Protein AF-A0A131ZUU5-F1 (afdb_monomer)

Mean predicted aligned error: 17.67 Å

Foldseek 3Di:
DDDDDDDDDDDDDDDDDDDDDDDDDDDDDDDDDDDPDPPPPPPPQPACDQVNLVVLLVVLVVLLVVLVVLLVVLVVCCVPPVVPCDPVNLVVLVVSLVSLVVSCVVLVVVLVCVVVVHDYNYDPVSNVSSVVSNVSSVVSNVSSVVSNVSSVVSDPDPPPPPDDPPPPDDDDDD

Secondary structure (DSSP, 8-state):
-------------------------------------------------HHHHHHHHHHHHHHHHHHHHHHHHHHHHHHH-GGG--HHHHHHHHHHHHHHHHHHHHHHHHHHHHHTT------HHHHHHHHHHHHHHHHHHHHHHHHHHHHHHHSPPTT-S-S-----------

pLDDT: mean 71.71, std 22.41, range [35.22, 96.81]

Radius of gyration: 34.67 Å; Cα contacts (8 Å, |Δi|>4): 79; chains: 1; bounding box: 100×47×110 Å

Structure (mmCIF, N/CA/C/O backbone):
data_AF-A0A131ZUU5-F1
#
_entry.id   AF-A0A131ZUU5-F1
#
loop_
_atom_site.group_PDB
_atom_site.id
_atom_site.type_symbol
_atom_site.label_atom_id
_atom_site.label_alt_id
_atom_site.label_comp_id
_atom_site.label_asym_id
_atom_site.label_entity_id
_atom_site.label_seq_id
_atom_site.pdbx_PDB_ins_code
_atom_site.Cartn_x
_atom_site.Cartn_y
_atom_site.Cartn_z
_atom_site.occupancy
_atom_site.B_iso_or_equiv
_atom_site.auth_seq_id
_atom_site.auth_comp_id
_atom_site.auth_asym_id
_atom_site.auth_atom_id
_atom_site.pdbx_PDB_model_num
ATOM 1 N N . MET A 1 1 ? -58.054 38.504 29.155 1.00 40.22 1 MET A N 1
ATOM 2 C CA . MET A 1 1 ? -58.157 37.571 30.302 1.00 40.22 1 MET A CA 1
ATOM 3 C C . MET A 1 1 ? -56.785 36.902 30.433 1.00 40.22 1 MET A C 1
ATOM 5 O O . MET A 1 1 ? -56.410 36.208 29.506 1.00 40.22 1 MET A O 1
ATOM 9 N N . SER A 1 2 ? -55.872 37.382 31.298 1.00 42.31 2 SER A N 1
ATOM 10 C CA . SER A 1 2 ? -55.751 37.061 32.748 1.00 42.31 2 SER A CA 1
ATOM 11 C C . SER A 1 2 ? -55.182 35.632 32.925 1.00 42.31 2 SER A C 1
ATOM 13 O O . SER A 1 2 ? -55.832 34.725 32.434 1.00 42.31 2 SER A O 1
ATOM 15 N N . LYS A 1 3 ? -54.040 35.298 33.566 1.00 48.81 3 LYS A N 1
ATOM 16 C CA . LYS A 1 3 ? -53.131 35.855 34.619 1.00 48.81 3 LYS A CA 1
ATOM 17 C C . LYS A 1 3 ? -51.750 35.142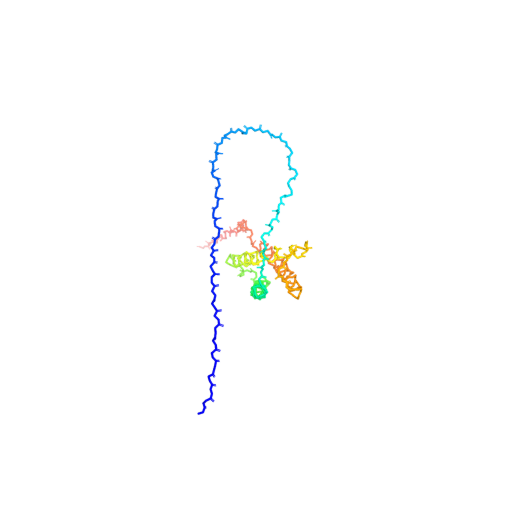 34.460 1.00 48.81 3 LYS A C 1
ATOM 19 O O . LYS A 1 3 ? -51.757 34.008 34.007 1.00 48.81 3 LYS A O 1
ATOM 24 N N . ARG A 1 4 ? -50.542 35.715 34.614 1.00 44.91 4 ARG A N 1
ATOM 25 C CA . ARG A 1 4 ? -49.796 36.274 35.780 1.00 44.91 4 ARG A CA 1
ATOM 26 C C . ARG A 1 4 ? -49.724 35.372 37.030 1.00 44.91 4 ARG A C 1
ATOM 28 O O . ARG A 1 4 ? -50.749 35.241 37.676 1.00 44.91 4 ARG A O 1
ATOM 35 N N . THR A 1 5 ? -48.504 34.948 37.407 1.00 44.78 5 THR A N 1
ATOM 36 C CA . THR A 1 5 ? -47.882 34.947 38.770 1.00 44.78 5 THR A CA 1
ATOM 37 C C . THR A 1 5 ? -46.420 34.443 38.644 1.00 44.78 5 THR A C 1
ATOM 39 O O . THR A 1 5 ? -46.238 33.338 38.150 1.00 44.78 5 THR A O 1
ATOM 42 N N . THR A 1 6 ? -45.359 35.270 38.753 1.00 44.44 6 THR A N 1
ATOM 43 C CA . THR A 1 6 ? -44.633 35.772 39.967 1.00 44.44 6 THR A CA 1
ATOM 44 C C . THR A 1 6 ? -43.901 34.650 40.731 1.00 44.44 6 THR A C 1
ATOM 46 O O . THR A 1 6 ? -44.578 33.789 41.272 1.00 44.44 6 THR A O 1
ATOM 49 N N . SER A 1 7 ? -42.570 34.471 40.639 1.00 53.06 7 SER A N 1
ATOM 50 C CA . SER A 1 7 ? -41.413 35.272 41.134 1.00 53.06 7 SER A CA 1
ATOM 51 C C . SER A 1 7 ? -41.087 35.068 42.619 1.00 53.06 7 SER A C 1
ATOM 53 O O . SER A 1 7 ? -41.996 35.285 43.410 1.00 53.06 7 SER A O 1
ATOM 55 N N . SER A 1 8 ? -39.801 34.801 42.933 1.00 44.62 8 SER A N 1
ATOM 56 C CA . SER A 1 8 ? -39.001 35.173 44.141 1.00 44.62 8 SER A CA 1
ATOM 57 C C . SER A 1 8 ? -38.065 34.019 44.558 1.00 44.62 8 SER A C 1
ATOM 59 O O . SER A 1 8 ? -38.542 32.890 44.559 1.00 44.62 8 SER A O 1
ATOM 61 N N . SER A 1 9 ? -36.804 34.126 44.999 1.00 43.69 9 SER A N 1
ATOM 62 C CA . SER A 1 9 ? -35.762 35.165 45.190 1.00 43.69 9 SER A CA 1
ATOM 63 C C . SER A 1 9 ? -34.492 34.381 45.626 1.00 43.69 9 SER A C 1
ATOM 65 O O . SER A 1 9 ? -34.639 33.367 46.302 1.00 43.69 9 SER A O 1
ATOM 67 N N . SER A 1 10 ? -33.294 34.609 45.076 1.00 45.62 10 SER A N 1
ATOM 68 C CA . SER A 1 10 ? -32.201 35.470 45.598 1.00 45.62 10 SER A CA 1
ATOM 69 C C . SER A 1 10 ? -31.755 35.176 47.045 1.00 45.62 10 SER A C 1
ATOM 71 O O . SER A 1 10 ? -32.552 35.367 47.956 1.00 45.62 10 SER A O 1
ATOM 73 N N . ASP A 1 11 ? -30.498 34.750 47.272 1.00 40.00 11 ASP A N 1
ATOM 74 C CA . ASP A 1 11 ? -29.381 35.637 47.684 1.00 40.00 11 ASP A CA 1
ATOM 75 C C . ASP A 1 11 ? -28.179 34.939 48.382 1.00 40.00 11 ASP A C 1
ATOM 77 O O . ASP A 1 11 ? -28.352 34.052 49.213 1.00 40.00 11 ASP A O 1
ATOM 81 N N . SER A 1 12 ? -26.986 35.511 48.119 1.00 44.03 12 SER A N 1
ATOM 82 C CA . SER A 1 12 ? -25.741 35.585 48.939 1.00 44.03 12 SER A CA 1
ATOM 83 C C . SER A 1 12 ? -24.691 34.449 48.854 1.00 44.03 12 SER A C 1
ATOM 85 O O . SER A 1 12 ? -24.977 33.330 49.257 1.00 44.03 12 SER A O 1
ATOM 87 N N . SER A 1 13 ? -23.501 34.642 48.236 1.00 37.28 13 SER A N 1
ATOM 88 C CA . SER A 1 13 ? -22.237 35.309 48.712 1.00 37.28 13 SER A CA 1
ATOM 89 C C . SER A 1 13 ? -21.421 34.421 49.684 1.00 37.28 13 SER A C 1
ATOM 91 O O . SER A 1 13 ? -22.017 33.889 50.606 1.00 37.28 13 SER A O 1
ATOM 93 N N . SER A 1 14 ? -20.091 34.215 49.672 1.00 49.22 14 SER A N 1
ATOM 94 C CA . SER A 1 14 ? -18.894 34.772 49.001 1.00 49.22 14 SER A CA 1
ATOM 95 C C . SER A 1 14 ? -17.652 33.883 49.373 1.00 49.22 14 SER A C 1
ATOM 97 O O . SER A 1 14 ? -17.840 32.904 50.094 1.00 49.22 14 SER A O 1
ATOM 99 N N . PRO A 1 15 ? -16.409 34.161 48.902 1.00 49.34 15 PRO A N 1
ATOM 100 C CA . PRO A 1 15 ? -15.298 33.198 48.768 1.00 49.34 15 PRO A CA 1
ATOM 101 C C . PRO A 1 15 ? -14.309 33.166 49.954 1.00 49.34 15 PRO A C 1
ATOM 103 O O . PRO A 1 15 ? -14.176 34.151 50.676 1.00 49.34 15 PRO A O 1
ATOM 106 N N . SER A 1 16 ? -13.537 32.079 50.091 1.00 42.06 16 SER A N 1
ATOM 107 C CA . SER A 1 16 ? -12.416 31.991 51.043 1.00 42.06 16 SER A CA 1
ATOM 108 C C . SER A 1 16 ? -11.104 31.566 50.371 1.00 42.06 16 SER A C 1
ATOM 110 O O . SER A 1 16 ? -10.916 30.418 49.989 1.00 42.06 16 SER A O 1
ATOM 112 N N . GLU A 1 17 ? -10.252 32.579 50.219 1.00 40.41 17 GLU A N 1
ATOM 113 C CA . GLU A 1 17 ? -8.836 32.659 50.608 1.00 40.41 17 GLU A CA 1
ATOM 114 C C . GLU A 1 17 ? -7.780 31.699 50.025 1.00 40.41 17 GLU A C 1
ATOM 116 O O . GLU A 1 17 ? -7.627 30.532 50.371 1.00 40.41 17 GLU A O 1
ATOM 121 N N . LEU A 1 18 ? -6.950 32.343 49.200 1.00 41.84 18 LEU A N 1
ATOM 122 C CA . LEU A 1 18 ? -5.549 32.083 48.907 1.00 41.84 18 LEU A CA 1
ATOM 123 C C . LEU A 1 18 ? -4.713 32.001 50.199 1.00 41.84 18 LEU A C 1
ATOM 125 O O . LEU A 1 18 ? -4.769 32.895 51.040 1.00 41.84 18 LEU A O 1
ATOM 129 N N . SER A 1 19 ? -3.859 30.988 50.314 1.00 35.50 19 SER A N 1
ATOM 130 C CA . SER A 1 19 ? -2.704 31.007 51.220 1.00 35.50 19 SER A CA 1
ATOM 131 C C . SER A 1 19 ? -1.556 30.229 50.587 1.00 35.50 19 SER A C 1
ATOM 133 O O . SER A 1 19 ? -1.522 29.001 50.589 1.00 35.50 19 SER A O 1
ATOM 135 N N . THR A 1 20 ? -0.625 30.974 49.997 1.00 45.62 20 THR A N 1
ATOM 136 C CA . THR A 1 20 ? 0.744 30.537 49.723 1.00 45.62 20 THR A CA 1
ATOM 137 C C . THR A 1 20 ? 1.530 30.472 51.033 1.00 45.62 20 THR A C 1
ATOM 139 O O . THR A 1 20 ? 1.302 31.280 51.936 1.00 45.62 20 THR A O 1
ATOM 142 N N . PRO A 1 21 ? 2.536 29.591 51.110 1.00 37.41 21 PRO A N 1
ATOM 143 C CA . PRO A 1 21 ? 3.772 29.986 51.762 1.00 37.41 21 PRO A CA 1
ATOM 144 C C . PRO A 1 21 ? 4.990 29.769 50.860 1.00 37.41 21 PRO A C 1
ATOM 146 O O . PRO A 1 21 ? 5.245 28.684 50.350 1.00 37.41 21 PRO A O 1
ATOM 149 N N . SER A 1 22 ? 5.692 30.888 50.691 1.00 35.22 22 SER A N 1
ATOM 150 C CA . SER A 1 22 ? 7.134 31.106 50.566 1.00 35.22 22 SER A CA 1
ATOM 151 C C . SER A 1 22 ? 8.038 29.940 50.152 1.00 35.22 22 SER A C 1
ATOM 153 O O . SER A 1 22 ? 8.253 28.985 50.895 1.00 35.22 22 SER A O 1
ATOM 155 N N . LEU A 1 23 ? 8.705 30.158 49.016 1.00 36.97 23 LEU A N 1
ATOM 156 C CA . LEU A 1 23 ? 10.048 29.666 48.727 1.00 36.97 23 LEU A CA 1
ATOM 157 C C . LEU A 1 23 ? 10.978 29.992 49.907 1.00 36.97 23 LEU A C 1
ATOM 159 O O . LEU A 1 23 ? 11.156 31.162 50.238 1.00 36.97 23 LEU A O 1
ATOM 163 N N . ASN A 1 24 ? 11.569 28.964 50.504 1.00 37.59 24 ASN A N 1
ATOM 164 C CA . ASN A 1 24 ? 12.880 29.046 51.131 1.00 37.59 24 ASN A CA 1
ATOM 165 C C . ASN A 1 24 ? 13.743 28.017 50.402 1.00 37.59 24 ASN A C 1
ATOM 167 O O . ASN A 1 24 ? 13.587 26.813 50.599 1.00 37.59 24 ASN A O 1
ATOM 171 N N . GLU A 1 25 ? 14.595 28.510 49.505 1.00 42.12 25 GLU A N 1
ATOM 172 C CA . GLU A 1 25 ? 15.806 27.797 49.132 1.00 42.12 25 GLU A CA 1
ATOM 173 C C . GLU A 1 25 ? 16.717 27.791 50.357 1.00 42.12 25 GLU A C 1
ATOM 175 O O . GLU A 1 25 ? 17.104 28.851 50.843 1.00 42.12 25 GLU A O 1
ATOM 180 N N . ASP A 1 26 ? 17.073 26.608 50.840 1.00 37.97 26 ASP A N 1
ATOM 181 C CA . ASP A 1 26 ? 18.401 26.427 51.401 1.00 37.97 26 ASP A CA 1
ATOM 182 C C . ASP A 1 26 ? 18.919 25.062 50.955 1.00 37.97 26 ASP A C 1
ATOM 184 O O . ASP A 1 26 ? 18.277 24.020 51.118 1.00 37.97 26 ASP A O 1
ATOM 188 N N . LEU A 1 27 ? 20.053 25.131 50.268 1.00 42.97 27 LEU A N 1
ATOM 189 C CA . LEU A 1 27 ? 20.819 24.031 49.709 1.00 42.97 27 LEU A CA 1
ATOM 190 C C . LEU A 1 27 ? 21.162 23.009 50.793 1.00 42.97 27 LEU A C 1
ATOM 192 O O . LEU A 1 27 ? 21.550 23.404 51.886 1.00 42.97 27 LEU A O 1
ATOM 196 N N . LEU A 1 28 ? 21.089 21.720 50.441 1.00 38.94 28 LEU A N 1
ATOM 197 C CA . LEU A 1 28 ? 22.076 20.666 50.741 1.00 38.94 28 LEU A CA 1
ATOM 198 C C . LEU A 1 28 ? 21.526 19.308 50.246 1.00 38.94 28 LEU A C 1
ATOM 200 O O . LEU A 1 28 ? 20.836 18.590 50.963 1.00 38.94 28 LEU A O 1
ATOM 204 N N . GLU A 1 29 ? 21.850 18.939 49.005 1.00 37.06 29 GLU A N 1
ATOM 205 C CA . GLU A 1 29 ? 22.046 17.526 48.631 1.00 37.06 29 GLU A CA 1
ATOM 206 C C . GLU A 1 29 ? 23.493 17.124 49.010 1.00 37.06 29 GLU A C 1
ATOM 208 O O . GLU A 1 29 ? 24.316 18.030 49.177 1.00 37.06 29 GLU A O 1
ATOM 213 N N . PRO A 1 30 ? 23.883 15.830 49.097 1.00 45.94 30 PRO A N 1
ATOM 214 C CA . PRO A 1 30 ? 23.181 14.640 48.603 1.00 45.94 30 PRO A CA 1
ATOM 215 C C . PRO A 1 30 ? 23.156 13.457 49.598 1.00 45.94 30 PRO A C 1
ATOM 217 O O . PRO A 1 30 ? 24.074 13.253 50.393 1.00 45.94 30 PRO A O 1
ATOM 220 N N . SER A 1 31 ? 22.163 12.570 49.497 1.00 35.78 31 SER A N 1
ATOM 221 C CA . SER A 1 31 ? 22.388 11.184 49.925 1.00 35.78 31 SER A CA 1
ATOM 222 C C . SER A 1 31 ? 21.480 10.200 49.204 1.00 35.78 31 SER A C 1
ATOM 224 O O . SER A 1 31 ? 20.264 10.169 49.369 1.00 35.78 31 SER A O 1
ATOM 226 N N . ILE A 1 32 ? 22.143 9.392 48.386 1.00 48.88 32 ILE A N 1
ATOM 227 C CA . ILE A 1 32 ? 21.653 8.202 47.712 1.00 48.88 32 ILE A CA 1
ATOM 228 C C . ILE A 1 32 ? 21.155 7.229 48.779 1.00 48.88 32 ILE A C 1
ATOM 230 O O . ILE A 1 32 ? 21.962 6.758 49.573 1.00 48.88 32 ILE A O 1
ATOM 234 N N . LEU A 1 33 ? 19.861 6.905 48.772 1.00 47.62 33 LEU A N 1
ATOM 235 C CA . LEU A 1 33 ? 19.318 5.547 48.915 1.00 47.62 33 LEU A CA 1
ATOM 236 C C . LEU A 1 33 ? 17.799 5.596 49.096 1.00 47.62 33 LEU A C 1
ATOM 238 O O . LEU A 1 33 ? 17.249 6.477 49.747 1.00 47.62 33 LEU A O 1
ATOM 242 N N . THR A 1 34 ? 17.158 4.559 48.555 1.00 49.09 34 THR A N 1
ATOM 243 C CA . THR A 1 34 ? 15.743 4.187 48.696 1.00 49.09 34 THR A CA 1
ATOM 244 C C . THR A 1 34 ? 14.721 5.132 48.082 1.00 49.09 34 THR A C 1
ATOM 246 O O . THR A 1 34 ? 14.322 6.111 48.691 1.00 49.09 34 THR A O 1
ATOM 249 N N . ASN A 1 35 ? 14.194 4.741 46.917 1.00 35.53 35 ASN A N 1
ATOM 250 C CA . ASN A 1 35 ? 12.811 5.041 46.565 1.00 35.53 35 ASN A CA 1
ATOM 251 C C . ASN A 1 35 ? 12.277 4.047 45.518 1.00 35.53 35 ASN A C 1
ATOM 253 O O . ASN A 1 35 ? 12.526 4.162 44.321 1.00 35.53 35 ASN A O 1
ATOM 257 N N . ASN A 1 36 ? 11.524 3.055 46.009 1.00 50.28 36 ASN A N 1
ATOM 258 C CA . ASN A 1 36 ? 10.509 2.337 45.240 1.00 50.28 36 ASN A CA 1
ATOM 259 C C . ASN A 1 36 ? 9.413 3.344 44.868 1.00 50.28 36 ASN A C 1
ATOM 261 O O . ASN A 1 36 ? 8.417 3.468 45.578 1.00 50.28 36 ASN A O 1
ATOM 265 N N . ILE A 1 37 ? 9.606 4.092 43.785 1.00 43.03 37 ILE A N 1
ATOM 266 C CA . ILE A 1 37 ? 8.549 4.923 43.212 1.00 43.03 37 ILE A CA 1
ATOM 267 C C . ILE A 1 37 ? 8.002 4.153 42.011 1.00 43.03 37 ILE A C 1
ATOM 269 O O . ILE A 1 37 ? 8.725 3.986 41.025 1.00 43.03 37 ILE A O 1
ATOM 273 N N . PRO A 1 38 ? 6.745 3.675 42.048 1.00 42.25 38 PRO A N 1
ATOM 274 C CA . 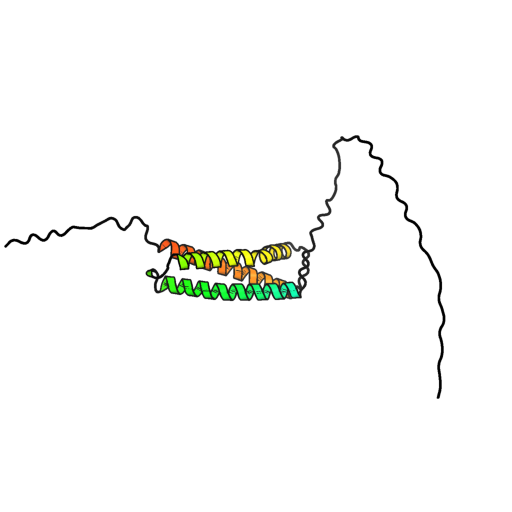PRO A 1 38 ? 6.045 3.335 40.825 1.00 42.25 38 PRO A CA 1
ATOM 275 C C . PRO A 1 38 ? 5.956 4.631 40.022 1.00 42.25 38 PRO A C 1
ATOM 277 O O . PRO A 1 38 ? 5.217 5.543 40.390 1.00 42.25 38 PRO A O 1
ATOM 280 N N . LEU A 1 39 ? 6.756 4.748 38.963 1.00 43.81 39 LEU A N 1
ATOM 281 C CA . LEU A 1 39 ? 6.566 5.790 37.964 1.00 43.81 39 LEU A CA 1
ATOM 282 C C . LEU A 1 39 ? 5.120 5.660 37.472 1.00 43.81 39 LEU A C 1
ATOM 284 O O . LEU A 1 39 ? 4.772 4.602 36.935 1.00 43.81 39 LEU A O 1
ATOM 288 N N . PRO A 1 40 ? 4.256 6.678 37.630 1.00 40.56 40 PRO A N 1
ATOM 289 C CA . PRO A 1 40 ? 3.014 6.691 36.896 1.00 40.56 40 PRO A CA 1
ATOM 290 C C . PRO A 1 40 ? 3.414 6.902 35.437 1.00 40.56 40 PRO A C 1
ATOM 292 O O . PRO A 1 40 ? 3.644 8.026 34.993 1.00 40.56 40 PRO A O 1
ATOM 295 N N . ILE A 1 41 ? 3.541 5.804 34.689 1.00 48.44 41 ILE A N 1
ATOM 296 C CA . ILE A 1 41 ? 3.517 5.843 33.232 1.00 48.44 41 ILE A CA 1
ATOM 297 C C . ILE A 1 41 ? 2.096 6.280 32.887 1.00 48.44 41 ILE A C 1
ATOM 299 O O . ILE A 1 41 ? 1.204 5.469 32.643 1.00 48.44 41 ILE A O 1
ATOM 303 N N . ILE A 1 42 ? 1.861 7.590 32.928 1.00 44.62 42 ILE A N 1
ATOM 304 C CA . ILE A 1 42 ? 0.727 8.214 32.271 1.00 44.62 42 ILE A CA 1
ATOM 305 C C . ILE A 1 42 ? 1.047 8.061 30.789 1.00 44.62 42 ILE A C 1
ATOM 307 O O . ILE A 1 42 ? 1.641 8.933 30.161 1.00 44.62 42 ILE A O 1
ATOM 311 N N . SER A 1 43 ? 0.735 6.879 30.255 1.00 50.06 43 SER A N 1
ATOM 312 C CA . SER A 1 43 ? 0.669 6.671 28.820 1.00 50.06 43 SER A CA 1
ATOM 313 C C . SER A 1 43 ? -0.277 7.749 28.298 1.00 50.06 43 SER A C 1
ATOM 315 O O . SER A 1 43 ? -1.419 7.810 28.776 1.00 50.06 43 SER A O 1
ATOM 317 N N . PRO A 1 44 ? 0.161 8.638 27.389 1.00 46.41 44 PRO A N 1
ATOM 318 C CA . PRO A 1 44 ? -0.768 9.547 26.754 1.00 46.41 44 PRO A CA 1
ATOM 319 C C . PRO A 1 44 ? -1.864 8.681 26.134 1.00 46.41 44 PRO A C 1
ATOM 321 O O . PRO A 1 44 ? -1.593 7.771 25.339 1.00 46.41 44 PRO A O 1
ATOM 324 N N . LYS A 1 45 ? -3.105 8.914 26.576 1.00 45.47 45 LYS A N 1
ATOM 325 C CA . LYS A 1 45 ? -4.294 8.347 25.951 1.00 45.47 45 LYS A CA 1
ATOM 326 C C . LYS A 1 45 ? -4.290 8.853 24.512 1.00 45.47 45 LYS A C 1
ATOM 328 O O . LYS A 1 45 ? -4.773 9.946 24.246 1.00 45.47 45 LYS A O 1
ATOM 333 N N . CYS A 1 46 ? -3.732 8.067 23.596 1.00 48.09 46 CYS A N 1
ATOM 334 C CA . CYS A 1 46 ? -4.083 8.146 22.187 1.00 48.09 46 CYS A CA 1
ATOM 335 C C . CYS A 1 46 ? -5.529 7.656 22.089 1.00 48.09 46 CYS A C 1
ATOM 337 O O . CYS A 1 46 ? -5.796 6.489 21.816 1.00 48.09 46 CYS A O 1
ATOM 339 N N . SER A 1 47 ? -6.461 8.531 22.461 1.00 48.94 47 SER A N 1
ATOM 340 C CA . SER A 1 47 ? -7.863 8.388 22.107 1.00 48.94 47 SER A CA 1
ATOM 341 C C . SER A 1 47 ? -7.957 8.927 20.687 1.00 48.94 47 SER A C 1
ATOM 343 O O . SER A 1 47 ? -7.899 10.131 20.460 1.00 48.94 47 SER A O 1
ATOM 345 N N . ILE A 1 48 ? -7.957 8.008 19.726 1.00 54.84 48 ILE A N 1
ATOM 346 C CA . ILE A 1 48 ? -8.441 8.297 18.380 1.00 54.84 48 ILE A CA 1
ATOM 347 C C . ILE A 1 48 ? -9.953 8.166 18.508 1.00 54.84 48 ILE A C 1
ATOM 349 O O . ILE A 1 48 ? -10.432 7.075 18.815 1.00 54.84 48 ILE A O 1
ATOM 353 N N . HIS A 1 49 ? -10.704 9.255 18.342 1.00 59.38 49 HIS A N 1
ATOM 354 C CA . HIS A 1 49 ? -12.159 9.157 18.377 1.00 59.38 49 HIS A CA 1
ATOM 355 C C . HIS A 1 49 ? -12.648 8.238 17.252 1.00 59.38 49 HIS A C 1
ATOM 357 O O . HIS A 1 49 ? -12.030 8.137 16.197 1.00 59.38 49 HIS A O 1
ATOM 363 N N . HIS A 1 50 ? -13.780 7.562 17.461 1.00 60.28 50 HIS A N 1
ATOM 364 C CA . HIS A 1 50 ? -14.328 6.589 16.508 1.00 60.28 50 HIS A CA 1
ATOM 365 C C . HIS A 1 50 ? -14.358 7.100 15.054 1.00 60.28 50 HIS A C 1
ATOM 367 O O . HIS A 1 50 ? -13.933 6.381 14.155 1.00 60.28 50 HIS A O 1
ATOM 373 N N . GLN A 1 51 ? -14.790 8.348 14.838 1.00 61.03 51 GLN A N 1
ATOM 374 C CA . GLN A 1 51 ? -14.836 8.971 13.509 1.00 61.03 51 GLN A CA 1
ATOM 375 C C . GLN A 1 51 ? -13.442 9.158 12.894 1.00 61.03 51 GLN A C 1
ATOM 377 O O . GLN A 1 51 ? -13.276 8.943 11.696 1.00 61.03 51 GLN A O 1
ATOM 382 N N . ASP A 1 52 ? -12.435 9.467 13.711 1.00 80.25 52 ASP A N 1
ATOM 383 C CA . ASP A 1 52 ? -11.044 9.595 13.269 1.00 80.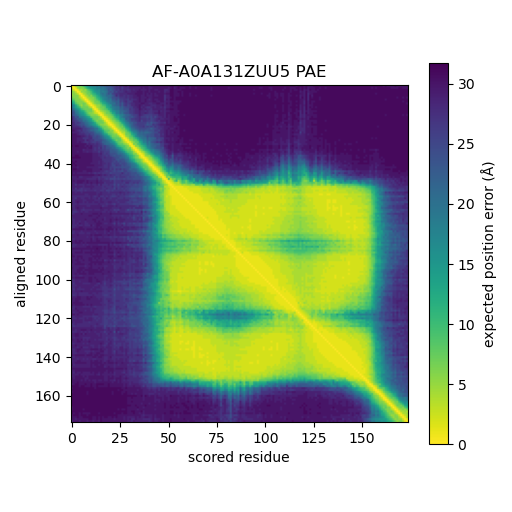25 52 ASP A CA 1
ATOM 384 C C . ASP A 1 52 ? -10.468 8.226 12.881 1.00 80.25 52 ASP A C 1
ATOM 386 O O . ASP A 1 52 ? -9.728 8.112 11.904 1.00 80.25 52 ASP A O 1
ATOM 390 N N . ALA A 1 53 ? -10.848 7.163 13.599 1.00 81.31 53 ALA A N 1
ATOM 391 C CA . ALA A 1 53 ? -10.450 5.796 13.268 1.00 81.31 53 ALA A CA 1
ATOM 392 C C . ALA A 1 53 ? -11.114 5.314 11.969 1.00 81.31 53 ALA A C 1
ATOM 394 O O . ALA A 1 53 ? -10.452 4.707 11.130 1.00 81.31 53 ALA A O 1
ATOM 395 N N . GLU A 1 54 ? -12.407 5.588 11.772 1.00 86.06 54 GLU A N 1
ATOM 396 C CA . GLU A 1 54 ? -13.103 5.228 10.532 1.00 86.06 54 GLU A CA 1
ATOM 397 C C . GLU A 1 54 ? -12.556 5.971 9.316 1.00 86.06 54 GLU A C 1
ATOM 399 O O . GLU A 1 54 ? -12.325 5.336 8.284 1.00 86.06 54 GLU A O 1
ATOM 404 N N . ALA A 1 55 ? -12.316 7.279 9.451 1.00 87.75 55 ALA A N 1
ATOM 405 C CA . ALA A 1 55 ? -11.700 8.092 8.410 1.00 87.75 55 ALA A CA 1
ATOM 406 C C . ALA A 1 55 ? -10.295 7.578 8.075 1.00 87.75 55 ALA A C 1
ATOM 408 O O . ALA A 1 55 ? -10.016 7.294 6.914 1.00 87.75 55 ALA A O 1
ATOM 409 N N . SER A 1 56 ? -9.464 7.319 9.091 1.00 88.81 56 SER A N 1
ATOM 410 C CA . SER A 1 56 ? -8.115 6.769 8.894 1.00 88.81 56 SER A CA 1
ATOM 411 C C . SER A 1 56 ? -8.149 5.421 8.170 1.00 88.81 56 SER A C 1
ATOM 413 O O . SER A 1 56 ? -7.377 5.189 7.244 1.00 88.81 56 SER A O 1
ATOM 415 N N . ILE A 1 57 ? -9.063 4.518 8.552 1.00 91.38 57 ILE A N 1
ATOM 416 C CA . ILE A 1 57 ? -9.232 3.221 7.878 1.00 91.38 57 ILE A CA 1
ATOM 417 C C . ILE A 1 57 ? -9.640 3.419 6.413 1.00 91.38 57 ILE A C 1
ATOM 419 O O . ILE A 1 57 ? -9.140 2.700 5.545 1.00 91.38 57 ILE A O 1
ATOM 423 N N . ALA A 1 58 ? -10.559 4.344 6.130 1.00 92.62 58 ALA A N 1
ATOM 424 C CA . ALA A 1 58 ? -11.005 4.627 4.769 1.00 92.62 58 ALA A CA 1
ATOM 425 C C . ALA A 1 58 ? -9.860 5.186 3.911 1.00 92.62 58 ALA A C 1
ATOM 427 O O . ALA A 1 58 ? -9.585 4.635 2.843 1.00 92.62 58 ALA A O 1
ATOM 428 N N . ASP A 1 59 ? -9.138 6.182 4.424 1.00 92.56 59 ASP A N 1
ATOM 429 C CA . ASP A 1 59 ? -7.994 6.805 3.755 1.00 92.56 59 ASP A CA 1
ATOM 430 C C . ASP A 1 59 ? -6.887 5.783 3.471 1.00 92.56 59 ASP A C 1
ATOM 432 O O . ASP A 1 59 ? -6.402 5.675 2.339 1.00 92.56 5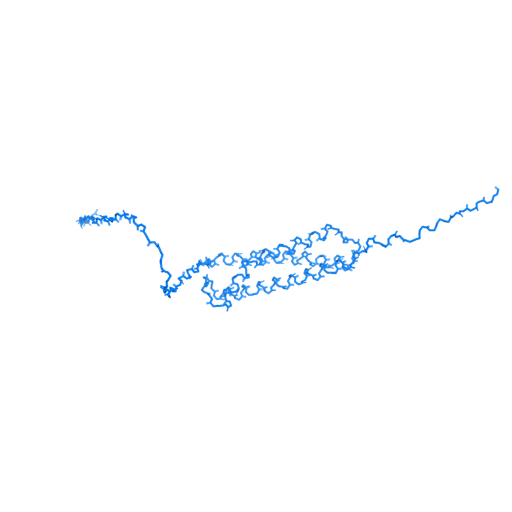9 ASP A O 1
ATOM 436 N N . ALA A 1 60 ? -6.555 4.944 4.457 1.00 93.56 60 ALA A N 1
ATOM 437 C CA . ALA A 1 60 ? -5.583 3.869 4.293 1.00 93.56 60 ALA A CA 1
ATOM 438 C C . ALA A 1 60 ? -6.033 2.845 3.245 1.00 93.56 60 ALA A C 1
ATOM 440 O O . ALA A 1 60 ? -5.241 2.419 2.403 1.00 93.56 60 ALA A O 1
ATOM 441 N N . THR A 1 61 ? -7.315 2.476 3.246 1.00 95.19 61 THR A N 1
ATOM 442 C CA . THR A 1 61 ? -7.878 1.538 2.264 1.00 95.19 61 THR A CA 1
ATOM 443 C C . THR A 1 61 ? -7.812 2.110 0.846 1.00 95.19 61 THR A C 1
ATOM 445 O O . THR A 1 61 ? -7.449 1.400 -0.096 1.00 95.19 61 THR A O 1
ATOM 448 N N . ASP A 1 62 ? -8.109 3.397 0.670 1.00 95.88 62 ASP A N 1
ATOM 449 C CA . ASP A 1 62 ? -8.007 4.068 -0.626 1.00 95.88 62 ASP A CA 1
ATOM 450 C C . ASP A 1 62 ? -6.556 4.226 -1.087 1.00 95.88 62 ASP A C 1
ATOM 452 O O . ASP A 1 62 ? -6.249 3.999 -2.265 1.00 95.88 62 ASP A O 1
ATOM 456 N N . CYS A 1 63 ? -5.648 4.530 -0.160 1.00 94.38 63 CYS A N 1
ATOM 457 C CA . CYS A 1 63 ? -4.213 4.551 -0.408 1.00 94.38 63 CYS A CA 1
ATOM 458 C C . CYS A 1 63 ? -3.723 3.177 -0.897 1.00 94.38 63 CYS A C 1
ATOM 460 O O . CYS A 1 63 ? -3.130 3.079 -1.977 1.00 94.38 63 CYS A O 1
ATOM 462 N N . LEU A 1 64 ? -4.061 2.106 -0.172 1.00 96.38 64 LEU A N 1
ATOM 463 C CA . LEU A 1 64 ? -3.754 0.717 -0.523 1.00 96.38 64 LEU A CA 1
ATOM 464 C C . LEU A 1 64 ? -4.303 0.338 -1.902 1.00 96.38 64 LEU A C 1
ATOM 466 O O . LEU A 1 64 ? -3.579 -0.224 -2.726 1.00 96.38 64 LEU A O 1
ATOM 470 N N . ARG A 1 65 ? -5.558 0.694 -2.196 1.00 96.81 65 ARG A N 1
ATOM 471 C CA . ARG A 1 65 ? -6.199 0.437 -3.493 1.00 96.81 65 ARG A CA 1
ATOM 472 C C . ARG A 1 65 ? -5.461 1.132 -4.635 1.00 96.81 65 ARG A C 1
ATOM 474 O O . ARG A 1 65 ? -5.161 0.501 -5.653 1.00 96.81 65 ARG A O 1
ATOM 481 N N . MET A 1 66 ? -5.144 2.416 -4.468 1.00 96.81 66 MET A N 1
ATOM 482 C CA . MET A 1 66 ? -4.414 3.199 -5.466 1.00 96.81 66 MET A CA 1
ATOM 483 C C . MET A 1 66 ? -3.020 2.610 -5.716 1.00 96.81 66 MET A C 1
ATOM 485 O O . MET A 1 66 ? -2.620 2.442 -6.872 1.00 96.81 66 MET A O 1
ATOM 489 N N . ILE A 1 67 ? -2.277 2.297 -4.651 1.00 95.81 67 ILE A N 1
ATOM 490 C CA . ILE A 1 67 ? -0.917 1.769 -4.778 1.00 95.81 67 ILE A CA 1
ATOM 491 C C . ILE A 1 67 ? -0.947 0.367 -5.385 1.00 95.81 67 ILE A C 1
ATOM 493 O O . ILE A 1 67 ? -0.200 0.122 -6.326 1.00 95.81 67 ILE A O 1
ATOM 497 N N . SER A 1 68 ? -1.868 -0.504 -4.964 1.00 96.62 68 SER A N 1
ATOM 498 C CA . SER A 1 68 ? -2.043 -1.833 -5.561 1.00 96.62 68 SER A CA 1
ATOM 499 C C . SER A 1 68 ? -2.265 -1.751 -7.070 1.00 96.62 68 SER A C 1
ATOM 501 O O . SER A 1 68 ? -1.602 -2.464 -7.818 1.00 96.62 68 SER A O 1
ATOM 503 N N . GLY A 1 69 ? -3.129 -0.845 -7.543 1.00 96.19 69 GLY A N 1
ATOM 504 C CA . GLY A 1 69 ? -3.362 -0.660 -8.979 1.00 96.19 69 GLY A CA 1
ATOM 505 C C . GLY A 1 69 ? -2.104 -0.246 -9.753 1.00 96.19 69 GLY A C 1
ATOM 506 O O . GLY A 1 69 ? -1.860 -0.744 -10.855 1.00 96.19 69 GLY A O 1
ATOM 507 N N . LYS A 1 70 ? -1.270 0.624 -9.168 1.00 95.75 70 LYS A N 1
ATOM 508 C CA . LYS A 1 70 ? 0.011 1.026 -9.769 1.00 95.75 70 LYS A CA 1
ATOM 509 C C . LYS A 1 70 ? 1.034 -0.108 -9.745 1.00 95.75 70 LYS A C 1
ATOM 511 O O . LYS A 1 70 ? 1.660 -0.372 -10.767 1.00 95.75 70 LYS A O 1
ATOM 516 N N . THR A 1 71 ? 1.163 -0.815 -8.627 1.00 95.00 71 THR A N 1
ATOM 517 C CA . THR A 1 71 ? 2.046 -1.982 -8.488 1.00 95.00 71 THR A CA 1
ATOM 518 C C . THR A 1 71 ? 1.688 -3.068 -9.508 1.00 95.00 71 THR A C 1
ATOM 520 O O . THR A 1 71 ? 2.567 -3.580 -10.196 1.00 95.00 71 THR A O 1
ATOM 523 N N . GLU A 1 72 ? 0.397 -3.357 -9.700 1.00 95.44 72 GLU A N 1
ATOM 524 C CA . GLU A 1 72 ? -0.116 -4.282 -10.726 1.00 95.44 72 GLU A CA 1
ATOM 525 C C . GLU A 1 72 ? 0.263 -3.849 -12.151 1.00 95.44 72 GLU A C 1
ATOM 527 O O . GLU A 1 72 ? 0.593 -4.668 -13.011 1.00 95.44 72 GLU A O 1
ATOM 532 N N . TRP A 1 73 ? 0.197 -2.546 -12.431 1.00 95.38 73 TRP A N 1
ATOM 533 C CA . TRP A 1 73 ? 0.606 -2.003 -13.721 1.00 95.38 73 TRP A CA 1
ATOM 534 C C . TRP A 1 73 ? 2.104 -2.205 -13.968 1.00 95.38 73 TRP A C 1
ATOM 536 O O . TRP A 1 73 ? 2.472 -2.658 -15.052 1.00 95.38 73 TRP A O 1
ATOM 546 N N . PHE A 1 74 ? 2.957 -1.954 -12.970 1.00 95.19 74 PHE A N 1
ATOM 547 C CA . PHE A 1 74 ? 4.398 -2.186 -13.093 1.00 95.19 74 PHE A CA 1
ATOM 548 C C . PHE A 1 74 ? 4.748 -3.668 -13.250 1.00 95.19 74 PHE A C 1
ATOM 550 O O . PHE A 1 74 ? 5.577 -3.990 -14.098 1.00 95.19 74 PHE A O 1
ATOM 557 N N . HIS A 1 75 ? 4.086 -4.570 -12.515 1.00 93.69 75 HIS A N 1
ATOM 558 C CA . HIS A 1 75 ? 4.239 -6.021 -12.705 1.00 93.69 75 HIS A CA 1
ATOM 559 C C . HIS A 1 75 ? 3.921 -6.430 -14.143 1.00 93.69 75 HIS A C 1
ATOM 561 O O . HIS A 1 75 ? 4.712 -7.116 -14.786 1.00 93.69 75 HIS A O 1
ATOM 567 N N . ARG A 1 76 ? 2.803 -5.943 -14.697 1.00 93.94 76 ARG A N 1
ATOM 568 C CA . ARG A 1 76 ? 2.443 -6.202 -16.100 1.00 93.94 76 ARG A CA 1
ATOM 569 C C . ARG A 1 76 ? 3.454 -5.601 -17.071 1.00 93.94 76 ARG A C 1
ATOM 571 O O . ARG A 1 76 ? 3.862 -6.277 -18.010 1.00 93.94 76 ARG A O 1
ATOM 578 N N . LYS A 1 77 ? 3.882 -4.356 -16.851 1.00 93.44 77 LYS A N 1
ATOM 579 C CA . LYS A 1 77 ? 4.879 -3.693 -17.701 1.00 93.44 77 LYS A CA 1
ATOM 580 C C . LYS A 1 77 ? 6.198 -4.466 -17.719 1.00 93.44 77 LYS A C 1
ATOM 582 O O . LYS A 1 77 ? 6.733 -4.703 -18.798 1.00 93.44 77 LYS A O 1
ATOM 587 N N . HIS A 1 78 ? 6.682 -4.895 -16.553 1.00 91.44 78 HIS A N 1
ATOM 588 C CA . HIS A 1 78 ? 7.893 -5.706 -16.420 1.00 91.44 78 HIS A CA 1
ATOM 589 C C . HIS A 1 78 ? 7.742 -7.076 -17.092 1.00 91.44 78 HIS A C 1
ATOM 591 O O . HIS A 1 78 ? 8.646 -7.499 -17.804 1.00 91.44 78 HIS A O 1
ATOM 597 N N . HIS A 1 79 ? 6.579 -7.720 -16.958 1.00 91.25 79 HIS A N 1
ATOM 598 C CA . HIS A 1 79 ? 6.309 -9.020 -17.573 1.00 91.25 79 HIS A CA 1
ATOM 599 C C . HIS A 1 79 ? 6.232 -8.969 -19.109 1.00 91.25 79 HIS A C 1
ATOM 601 O O . HIS A 1 79 ? 6.833 -9.802 -19.782 1.00 91.25 79 HIS A O 1
ATOM 607 N N . PHE A 1 80 ? 5.499 -8.003 -19.675 1.00 91.38 80 PHE A N 1
ATOM 608 C CA . PHE A 1 80 ? 5.264 -7.933 -21.123 1.00 91.38 80 PHE A CA 1
ATOM 609 C C . PHE A 1 80 ? 6.376 -7.205 -21.884 1.00 91.38 80 PHE A C 1
ATOM 611 O O . PHE A 1 80 ? 6.743 -7.618 -22.983 1.00 91.38 80 PHE A O 1
ATOM 618 N N . CYS A 1 81 ? 6.913 -6.123 -21.318 1.00 89.50 81 CYS A N 1
ATOM 619 C CA . CYS A 1 81 ? 7.873 -5.249 -21.988 1.00 89.50 81 CYS A CA 1
ATOM 620 C C . CYS A 1 81 ? 9.012 -4.839 -21.035 1.00 89.50 81 CYS A C 1
ATOM 622 O O . CYS A 1 81 ? 9.161 -3.648 -20.742 1.00 89.50 81 CYS A O 1
ATOM 624 N N . PRO A 1 82 ? 9.853 -5.782 -20.566 1.00 87.75 82 PRO A N 1
ATOM 625 C CA . PRO A 1 82 ? 10.890 -5.495 -19.569 1.00 87.75 82 PRO A CA 1
ATOM 626 C C . PRO A 1 82 ? 11.896 -4.431 -20.031 1.00 87.75 82 PRO A C 1
ATOM 628 O O . PRO A 1 82 ? 12.348 -3.618 -19.234 1.00 87.75 82 PRO A O 1
ATOM 631 N N . HIS A 1 83 ? 12.186 -4.369 -21.334 1.00 85.44 83 HIS A N 1
ATOM 632 C CA . HIS A 1 83 ? 13.081 -3.377 -21.942 1.00 85.44 83 HIS A CA 1
ATOM 633 C C . HIS A 1 83 ? 12.526 -1.939 -21.935 1.00 85.44 83 HIS A C 1
ATOM 635 O O . HIS A 1 83 ? 13.267 -1.002 -22.214 1.00 85.44 83 HIS A O 1
ATOM 641 N N . LEU A 1 84 ? 11.233 -1.751 -21.635 1.00 87.38 84 LEU A N 1
ATOM 642 C CA . LEU A 1 84 ? 10.598 -0.434 -21.498 1.00 87.38 84 LEU A CA 1
ATOM 643 C C . LEU A 1 84 ? 10.530 0.042 -20.042 1.00 87.38 84 LEU A C 1
ATOM 645 O O . LEU A 1 84 ? 9.969 1.109 -19.775 1.00 87.38 84 LEU A O 1
ATOM 649 N N . VAL A 1 85 ? 11.044 -0.745 -19.093 1.00 88.75 85 VAL A N 1
ATOM 650 C CA . VAL A 1 85 ? 11.197 -0.319 -17.701 1.00 88.75 85 VAL A CA 1
ATOM 651 C C . VAL A 1 85 ? 12.405 0.610 -17.619 1.00 88.75 85 VAL A C 1
ATOM 653 O O . VAL A 1 85 ? 13.532 0.236 -17.930 1.00 88.75 85 VAL A O 1
ATOM 656 N N . THR A 1 86 ? 12.151 1.847 -17.222 1.00 89.31 86 THR A N 1
ATOM 657 C CA . THR A 1 86 ? 13.127 2.936 -17.174 1.00 89.31 86 THR A CA 1
ATOM 658 C C . THR A 1 86 ? 13.542 3.246 -15.736 1.00 89.31 86 THR A C 1
ATOM 660 O O . THR A 1 86 ? 12.896 2.832 -14.771 1.00 89.31 86 THR A O 1
ATOM 663 N N . GLY A 1 87 ? 14.588 4.060 -15.576 1.00 87.88 87 GLY A N 1
ATOM 664 C CA . GLY A 1 87 ? 14.971 4.579 -14.260 1.00 87.88 87 GLY A CA 1
ATOM 665 C C . GLY A 1 87 ? 13.859 5.378 -13.568 1.00 87.88 87 GLY A C 1
ATOM 666 O O . GLY A 1 87 ? 13.772 5.367 -12.343 1.00 87.88 87 GLY A O 1
ATOM 667 N N . ASP A 1 88 ? 12.970 6.027 -14.324 1.00 91.75 88 ASP A N 1
ATOM 668 C CA . ASP A 1 88 ? 11.840 6.761 -13.746 1.00 91.75 88 ASP A CA 1
ATOM 669 C C . ASP A 1 88 ? 10.736 5.830 -13.23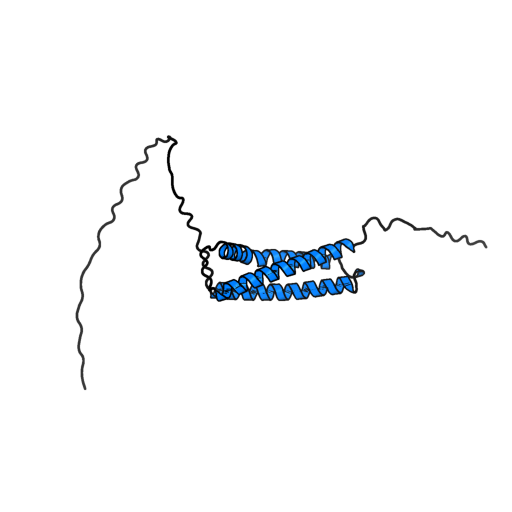9 1.00 91.75 88 ASP A C 1
ATOM 671 O O . ASP A 1 88 ? 10.078 6.149 -12.249 1.00 91.75 88 ASP A O 1
ATOM 675 N N . ASP A 1 89 ? 10.573 4.653 -13.848 1.00 92.19 89 ASP A N 1
ATOM 676 C CA . ASP A 1 89 ? 9.693 3.613 -13.312 1.00 92.19 89 ASP A CA 1
ATOM 677 C C . ASP A 1 89 ? 10.216 3.114 -11.956 1.00 92.19 89 ASP A C 1
ATOM 679 O O . ASP A 1 89 ? 9.451 2.997 -11.004 1.00 92.19 89 ASP A O 1
ATOM 683 N N . ILE A 1 90 ? 11.531 2.904 -11.827 1.00 90.56 90 ILE A N 1
ATOM 684 C CA . ILE A 1 90 ? 12.162 2.465 -10.569 1.00 90.56 90 ILE A CA 1
ATOM 685 C C . ILE A 1 90 ? 11.970 3.505 -9.462 1.00 90.56 90 ILE A C 1
ATOM 687 O O . ILE A 1 90 ? 11.605 3.154 -8.337 1.00 90.56 90 ILE A O 1
ATOM 691 N N . LYS A 1 91 ? 12.155 4.794 -9.775 1.00 93.06 91 LYS A N 1
ATOM 692 C CA . LYS A 1 91 ? 11.877 5.888 -8.829 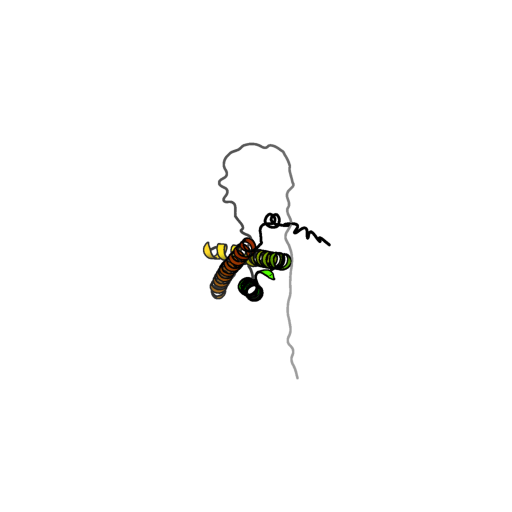1.00 93.06 91 LYS A CA 1
ATOM 693 C C . LYS A 1 91 ? 10.417 5.886 -8.384 1.00 93.06 91 LYS A C 1
ATOM 695 O O . LYS A 1 91 ? 10.150 6.033 -7.196 1.00 93.06 91 LYS A O 1
ATOM 700 N N . GLN A 1 92 ? 9.478 5.685 -9.309 1.00 95.12 92 GLN A N 1
ATOM 701 C CA . GLN A 1 92 ? 8.055 5.613 -8.978 1.00 95.12 92 GLN A CA 1
ATOM 702 C C . GLN A 1 92 ? 7.730 4.410 -8.091 1.00 95.12 92 GLN A C 1
ATOM 704 O O . GLN A 1 92 ? 7.022 4.575 -7.104 1.00 95.12 92 GLN A O 1
ATOM 709 N N . ILE A 1 93 ? 8.267 3.224 -8.389 1.00 93.88 93 ILE A N 1
ATOM 710 C CA . ILE A 1 93 ? 8.084 2.025 -7.553 1.00 93.88 93 ILE A CA 1
ATOM 711 C C . ILE A 1 93 ? 8.640 2.269 -6.142 1.00 93.88 93 ILE A C 1
ATOM 713 O O . ILE A 1 93 ? 7.982 1.953 -5.152 1.00 93.88 93 ILE A O 1
ATOM 717 N N . THR A 1 94 ? 9.813 2.896 -6.047 1.00 93.81 94 THR A N 1
ATOM 718 C CA . THR A 1 94 ? 10.451 3.240 -4.766 1.00 93.81 94 THR A CA 1
ATOM 719 C C . THR A 1 94 ? 9.608 4.238 -3.972 1.00 93.81 94 THR A C 1
ATOM 721 O O . THR A 1 94 ? 9.422 4.078 -2.768 1.00 93.81 94 THR A O 1
ATOM 724 N N . GLU A 1 95 ? 9.040 5.242 -4.640 1.00 95.25 95 GLU A N 1
ATOM 725 C CA . GLU A 1 95 ? 8.165 6.222 -3.996 1.00 95.25 95 GLU A CA 1
ATOM 726 C C . GLU A 1 95 ? 6.841 5.600 -3.531 1.00 95.25 95 GLU A C 1
ATOM 728 O O . GLU A 1 95 ? 6.347 5.936 -2.457 1.00 95.25 95 GLU A O 1
ATOM 733 N N . LEU A 1 96 ? 6.286 4.646 -4.286 1.00 95.00 96 LEU A N 1
ATOM 734 C CA . LEU A 1 96 ? 5.125 3.870 -3.843 1.00 95.00 96 LEU A CA 1
ATOM 735 C C . LEU A 1 96 ? 5.447 3.038 -2.601 1.00 95.00 96 LEU A C 1
ATOM 737 O O . LEU A 1 96 ? 4.639 3.013 -1.674 1.00 95.00 96 LEU A O 1
ATOM 741 N N . HIS A 1 97 ? 6.630 2.418 -2.553 1.00 94.62 97 HIS A N 1
ATOM 742 C CA . HIS A 1 97 ? 7.079 1.689 -1.370 1.00 94.62 97 HIS A CA 1
ATOM 743 C C . HIS A 1 97 ? 7.178 2.621 -0.156 1.00 94.62 97 HIS A C 1
ATOM 745 O O . HIS A 1 97 ? 6.584 2.359 0.889 1.00 94.62 97 HIS A O 1
ATOM 751 N N . ARG A 1 98 ? 7.854 3.764 -0.317 1.00 94.38 98 ARG A N 1
ATOM 752 C CA . ARG A 1 98 ? 7.992 4.779 0.734 1.00 94.38 98 ARG A CA 1
ATOM 753 C C . ARG A 1 98 ? 6.632 5.274 1.227 1.00 94.38 98 ARG A C 1
ATOM 755 O O . ARG A 1 98 ? 6.444 5.434 2.430 1.00 94.38 98 ARG A O 1
ATOM 762 N N . LYS A 1 99 ? 5.682 5.494 0.313 1.00 93.94 99 LYS A N 1
ATOM 763 C CA . LYS A 1 99 ? 4.324 5.927 0.653 1.00 93.94 99 LYS A CA 1
ATOM 764 C C . LYS A 1 99 ? 3.597 4.897 1.518 1.00 93.94 99 LYS A C 1
ATOM 766 O O . LYS A 1 99 ? 2.986 5.294 2.501 1.00 93.94 99 LYS A O 1
ATOM 771 N N . ILE A 1 100 ? 3.701 3.604 1.196 1.00 94.31 100 ILE A N 1
ATOM 772 C CA . ILE A 1 100 ? 3.121 2.545 2.035 1.00 94.31 100 ILE A CA 1
ATOM 773 C C . ILE A 1 100 ? 3.706 2.572 3.442 1.00 94.31 100 ILE A C 1
ATOM 775 O O . ILE A 1 100 ? 2.948 2.546 4.404 1.00 94.31 100 ILE A O 1
ATOM 779 N N . LEU A 1 101 ? 5.033 2.646 3.561 1.00 91.25 101 LEU A N 1
ATOM 780 C CA . LEU A 1 101 ? 5.695 2.609 4.865 1.00 91.25 101 LEU A CA 1
ATOM 781 C C . LEU A 1 101 ? 5.237 3.755 5.769 1.00 91.25 101 LEU A C 1
ATOM 783 O O . LEU A 1 101 ? 5.063 3.549 6.963 1.00 91.25 101 LEU A O 1
ATOM 787 N N . LEU A 1 102 ? 5.018 4.947 5.207 1.00 89.44 102 LEU A N 1
ATOM 788 C CA . LEU A 1 102 ? 4.514 6.091 5.965 1.00 89.44 102 LEU A CA 1
ATOM 789 C C . LEU A 1 102 ? 3.048 5.937 6.368 1.00 89.44 102 LEU A C 1
ATOM 791 O O . LEU A 1 102 ? 2.704 6.250 7.504 1.00 89.44 102 LEU A O 1
ATOM 795 N N . GLU A 1 103 ? 2.205 5.457 5.455 1.00 90.44 103 GLU A N 1
ATOM 796 C CA . GLU A 1 103 ? 0.775 5.263 5.719 1.00 90.44 103 GLU A CA 1
ATOM 797 C C . GLU A 1 103 ? 0.526 4.164 6.763 1.00 90.44 103 GLU A C 1
ATOM 799 O O . GLU A 1 103 ? -0.436 4.219 7.522 1.00 90.44 103 GLU A O 1
ATOM 804 N N . GLU A 1 104 ? 1.409 3.168 6.829 1.00 91.38 104 GLU A N 1
ATOM 805 C CA . GLU A 1 104 ? 1.294 2.039 7.748 1.00 91.38 104 GLU A CA 1
ATOM 806 C C . GLU A 1 104 ? 1.649 2.401 9.204 1.00 91.38 104 GLU A C 1
ATOM 808 O O . GLU A 1 104 ? 1.114 1.792 10.131 1.00 91.38 104 GLU A O 1
ATOM 813 N N . LEU A 1 105 ? 2.516 3.397 9.437 1.00 88.12 105 LEU A N 1
ATOM 814 C CA . LEU A 1 105 ? 2.990 3.784 10.778 1.00 88.12 105 LEU A CA 1
ATOM 815 C C . LEU A 1 105 ? 1.883 3.910 11.843 1.00 88.12 105 LEU A C 1
ATOM 817 O O . LEU A 1 105 ? 2.008 3.257 12.885 1.00 88.12 105 LEU A O 1
ATOM 821 N N . PRO A 1 106 ? 0.799 4.684 11.624 1.00 85.19 106 PRO A N 1
ATOM 822 C CA . PRO A 1 106 ? -0.268 4.802 12.619 1.00 85.19 106 PRO A CA 1
ATOM 823 C C . PRO A 1 106 ? -0.967 3.464 12.901 1.00 85.19 106 PRO A C 1
ATOM 825 O O . PRO A 1 106 ? -1.400 3.216 14.026 1.00 85.19 106 PRO A O 1
ATOM 828 N N . PHE A 1 107 ? -1.040 2.570 11.912 1.00 87.81 107 PHE A N 1
ATOM 829 C CA . PHE A 1 107 ? -1.658 1.253 12.061 1.00 87.81 107 PHE A CA 1
ATOM 830 C C . PHE A 1 107 ? -0.761 0.264 12.806 1.00 87.81 107 PHE A C 1
ATOM 832 O O . PHE A 1 107 ? -1.285 -0.560 13.552 1.00 87.81 107 PHE A O 1
ATOM 839 N N . ILE A 1 108 ? 0.567 0.359 12.673 1.00 86.56 108 ILE A N 1
ATOM 840 C CA . ILE A 1 108 ? 1.511 -0.471 13.443 1.00 86.56 108 ILE A CA 1
ATOM 841 C C . ILE A 1 108 ? 1.385 -0.173 14.932 1.00 86.56 108 ILE A C 1
ATOM 843 O O . ILE A 1 108 ? 1.198 -1.101 15.720 1.00 86.56 108 ILE A O 1
ATOM 847 N N . GLU A 1 109 ? 1.459 1.106 15.314 1.00 83.31 109 GLU A N 1
ATOM 848 C CA . GLU A 1 109 ? 1.336 1.500 16.720 1.00 83.31 109 GLU A CA 1
ATOM 849 C C . GLU A 1 109 ? -0.016 1.046 17.279 1.00 83.31 109 GLU A C 1
ATOM 851 O O . GLU A 1 109 ? -0.098 0.436 18.348 1.00 83.31 109 GLU A O 1
ATOM 856 N N . LEU A 1 110 ? -1.087 1.291 16.525 1.00 83.19 110 LEU A N 1
ATOM 857 C CA . LEU A 1 110 ? -2.430 0.957 16.960 1.00 83.19 110 LEU A CA 1
ATOM 858 C C . LEU A 1 110 ? -2.651 -0.554 17.098 1.00 83.19 110 LEU A C 1
ATOM 860 O O . LEU A 1 110 ? -3.250 -1.012 18.074 1.00 83.19 110 LEU A O 1
ATOM 864 N N . HIS A 1 111 ? -2.146 -1.334 16.144 1.00 85.06 111 HIS A N 1
ATOM 865 C CA . HIS A 1 111 ? -2.231 -2.788 16.165 1.00 85.06 111 HIS A CA 1
ATOM 866 C C . HIS A 1 111 ? -1.420 -3.395 17.316 1.00 85.06 111 HIS A C 1
ATOM 868 O O . HIS A 1 111 ? -1.890 -4.333 17.961 1.00 85.06 111 HIS A O 1
ATOM 874 N N . ASP A 1 112 ? -0.240 -2.850 17.625 1.00 84.75 112 ASP A N 1
ATOM 875 C CA . ASP A 1 112 ? 0.557 -3.297 18.770 1.00 84.75 112 ASP A CA 1
ATOM 876 C C . ASP A 1 112 ? -0.164 -3.025 20.099 1.00 84.75 112 ASP A C 1
ATOM 878 O O . ASP A 1 112 ? -0.280 -3.912 20.947 1.00 84.75 112 ASP A O 1
ATOM 882 N N . ARG A 1 113 ? -0.771 -1.841 20.251 1.00 82.88 113 ARG A N 1
ATOM 883 C CA . ARG A 1 113 ? -1.577 -1.5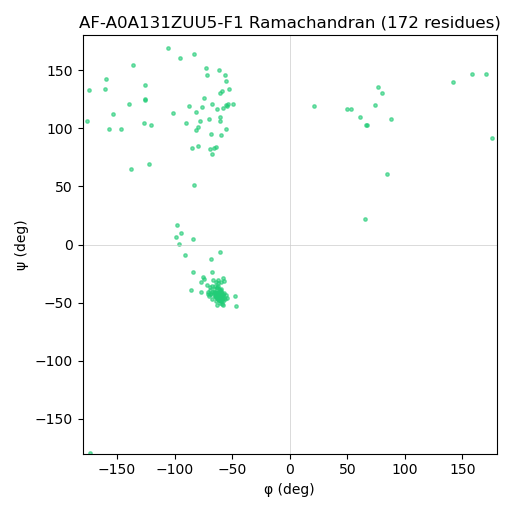12 21.438 1.00 82.88 113 ARG A CA 1
ATOM 884 C C . ARG A 1 113 ? -2.771 -2.451 21.599 1.00 82.88 113 ARG A C 1
ATOM 886 O O . ARG A 1 113 ? -2.993 -2.955 22.701 1.00 82.88 113 ARG A O 1
ATOM 893 N N . LEU A 1 114 ? -3.491 -2.732 20.510 1.00 82.94 114 LEU A N 1
ATOM 894 C CA . LEU A 1 114 ? -4.597 -3.694 20.496 1.00 82.94 114 LEU A CA 1
ATOM 895 C C . LEU A 1 114 ? -4.141 -5.099 20.906 1.00 82.94 114 LEU A C 1
ATOM 897 O O . LEU A 1 114 ? -4.769 -5.730 21.756 1.00 82.94 114 LEU A O 1
ATOM 901 N N . ARG A 1 115 ? -3.022 -5.573 20.348 1.00 84.88 115 ARG A N 1
ATOM 902 C CA . ARG A 1 115 ? -2.453 -6.894 20.649 1.00 84.88 115 ARG A CA 1
ATOM 903 C C . ARG A 1 115 ? -2.015 -7.022 22.108 1.00 84.88 115 ARG A C 1
ATOM 905 O O . ARG A 1 115 ? -2.202 -8.078 22.707 1.00 84.88 115 ARG A O 1
ATOM 912 N N . ASN A 1 116 ? -1.462 -5.953 22.673 1.00 84.62 116 ASN A N 1
ATOM 913 C CA . ASN A 1 116 ? -0.971 -5.916 24.049 1.00 84.62 116 ASN A CA 1
ATOM 914 C C . ASN A 1 116 ? -2.081 -5.624 25.077 1.00 84.62 116 ASN A C 1
ATOM 916 O O . ASN A 1 116 ? -1.795 -5.483 26.265 1.00 84.62 116 ASN A O 1
ATOM 920 N N . GLY A 1 117 ? -3.345 -5.530 24.642 1.00 78.31 117 GLY A N 1
ATOM 921 C CA . GLY A 1 117 ? -4.481 -5.244 25.520 1.00 78.31 117 GLY A CA 1
ATOM 922 C C . GLY A 1 117 ? -4.422 -3.851 26.150 1.00 78.31 117 GLY A C 1
ATOM 923 O O . GLY A 1 117 ? -5.024 -3.622 27.200 1.00 78.31 117 GLY A O 1
ATOM 924 N N . LEU A 1 118 ? -3.679 -2.924 25.538 1.00 75.62 118 LEU A N 1
ATOM 925 C CA . LEU A 1 118 ? -3.602 -1.543 25.992 1.00 75.62 118 LEU A CA 1
ATOM 926 C C . LEU A 1 118 ? -4.920 -0.831 25.687 1.00 75.62 118 LEU A C 1
ATOM 928 O O . LEU A 1 118 ? -5.572 -1.088 24.675 1.00 75.62 118 LEU A O 1
ATOM 932 N N . VAL A 1 119 ? -5.308 0.087 26.573 1.00 70.25 119 VAL A N 1
ATOM 933 C CA . VAL A 1 119 ? -6.536 0.864 26.396 1.00 70.25 119 VAL A CA 1
ATOM 934 C C . VAL A 1 119 ? -6.412 1.706 25.130 1.00 70.25 119 VAL A C 1
ATOM 936 O O . VAL A 1 119 ? -5.567 2.598 25.042 1.00 70.25 119 VAL A O 1
ATOM 939 N N . VAL A 1 120 ? -7.286 1.419 24.173 1.00 73.19 120 VAL A N 1
ATOM 940 C CA . VAL A 1 120 ? -7.498 2.197 22.957 1.00 73.19 120 VAL A CA 1
ATOM 941 C C . VAL A 1 120 ? -8.974 2.537 22.866 1.00 73.19 120 VAL A C 1
ATOM 943 O O . VAL A 1 120 ? -9.836 1.704 23.149 1.00 73.19 120 VAL A O 1
ATOM 946 N N . ASP A 1 121 ? -9.263 3.777 22.494 1.00 75.31 121 ASP A N 1
ATOM 947 C CA . ASP A 1 121 ? -10.628 4.298 22.403 1.00 75.31 121 ASP A CA 1
ATOM 948 C C . ASP A 1 121 ? -11.275 3.927 21.060 1.00 75.31 121 ASP A C 1
ATOM 950 O O . ASP A 1 121 ? -11.734 4.774 20.302 1.00 75.31 121 ASP A O 1
ATOM 954 N N . ILE A 1 122 ? -11.226 2.638 20.715 1.00 76.50 122 ILE A N 1
ATOM 955 C CA . ILE A 1 122 ? -11.674 2.131 19.418 1.00 76.50 122 ILE A CA 1
ATOM 956 C C . ILE A 1 122 ? -12.699 1.013 19.623 1.00 76.50 122 ILE A C 1
ATOM 958 O O . ILE A 1 122 ? -12.385 0.011 20.282 1.00 76.50 122 ILE A O 1
ATOM 962 N N . PRO A 1 123 ? -13.902 1.134 19.026 1.00 79.88 123 PRO A N 1
ATOM 963 C CA . PRO A 1 123 ? -14.915 0.088 19.076 1.00 79.88 123 PRO A CA 1
ATOM 964 C C . PRO A 1 123 ? -14.396 -1.244 18.537 1.00 79.88 123 PRO A C 1
ATOM 966 O O . PRO A 1 123 ? -13.606 -1.288 17.589 1.00 79.88 123 PRO A O 1
ATOM 969 N N . LYS A 1 124 ? -14.860 -2.350 19.125 1.00 81.88 124 LYS A N 1
ATOM 970 C CA . LYS A 1 124 ? -14.409 -3.709 18.776 1.00 81.88 124 LYS A CA 1
ATOM 971 C C . LYS A 1 124 ? -14.614 -4.030 17.294 1.00 81.88 124 LYS A C 1
ATOM 973 O O . LYS A 1 124 ? -13.811 -4.741 16.699 1.00 81.88 124 LYS A O 1
ATOM 978 N N . GLU A 1 125 ? -15.648 -3.458 16.691 1.00 80.88 125 GLU A N 1
ATOM 979 C CA . GLU A 1 125 ? -16.004 -3.590 15.280 1.00 80.88 125 GLU A CA 1
ATOM 980 C C . GLU A 1 125 ? -14.913 -3.031 14.353 1.00 80.88 125 GLU A C 1
ATOM 982 O O . GLU A 1 125 ? -14.680 -3.562 13.266 1.00 80.88 125 GLU A O 1
ATOM 987 N N . LEU A 1 126 ? -14.205 -1.983 14.786 1.00 84.75 126 LEU A N 1
ATOM 988 C CA . LEU A 1 126 ? -13.104 -1.393 14.026 1.00 84.75 126 LEU A CA 1
ATOM 989 C C . LEU A 1 126 ? -11.776 -2.115 14.245 1.00 84.75 126 LEU A C 1
ATOM 991 O O . LEU A 1 126 ? -10.926 -2.075 13.360 1.00 84.75 126 LEU A O 1
ATOM 995 N N . GLN A 1 127 ? -11.600 -2.822 15.365 1.00 86.62 127 GLN A N 1
ATOM 996 C CA . GLN A 1 127 ? -10.363 -3.561 15.652 1.00 86.62 127 GLN A CA 1
ATOM 997 C C . GLN A 1 127 ? -10.083 -4.616 14.576 1.00 86.62 127 GLN A C 1
ATOM 999 O O . GLN A 1 127 ? -8.973 -4.689 14.057 1.00 86.62 127 GLN A O 1
AT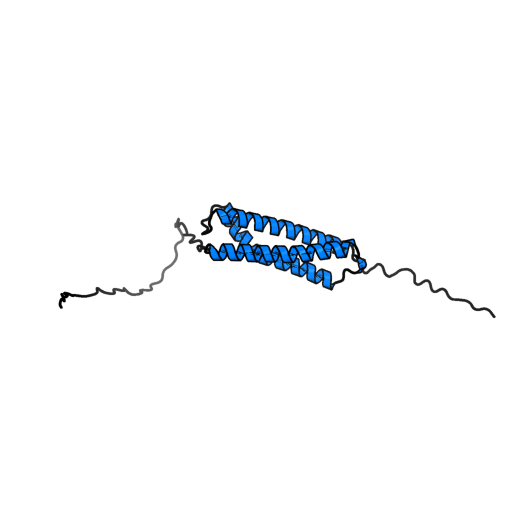OM 1004 N N . GLY A 1 128 ? -11.113 -5.363 14.160 1.00 87.75 128 GLY A N 1
ATOM 1005 C CA . GLY A 1 128 ? -10.987 -6.323 13.059 1.00 87.75 128 GLY A CA 1
ATOM 1006 C C . GLY A 1 128 ? -10.637 -5.659 11.722 1.00 87.75 128 GLY A C 1
ATOM 1007 O O . GLY A 1 128 ? -9.837 -6.188 10.954 1.00 87.75 128 GLY A O 1
ATOM 1008 N N . ARG A 1 129 ? -11.179 -4.463 11.455 1.00 90.50 129 ARG A N 1
ATOM 1009 C CA . ARG A 1 129 ? -10.860 -3.690 10.243 1.00 90.50 129 ARG A CA 1
ATOM 1010 C C . ARG A 1 129 ? -9.416 -3.188 10.256 1.00 90.50 129 ARG A C 1
ATOM 1012 O O . ARG A 1 129 ? -8.753 -3.284 9.232 1.00 90.50 129 ARG A O 1
ATOM 1019 N N . ILE A 1 130 ? -8.923 -2.720 11.401 1.00 89.38 130 ILE A N 1
ATOM 1020 C CA . ILE A 1 130 ? -7.524 -2.309 11.588 1.00 89.38 130 ILE A CA 1
ATOM 1021 C C . ILE A 1 130 ? -6.588 -3.486 11.319 1.00 89.38 130 ILE A C 1
ATOM 1023 O O . ILE A 1 130 ? -5.668 -3.353 10.519 1.00 89.38 130 ILE A O 1
ATOM 1027 N N . SER A 1 131 ? -6.856 -4.659 11.905 1.00 89.94 131 SER A N 1
ATOM 1028 C CA . SER A 1 131 ? -6.065 -5.864 11.631 1.00 89.94 131 SER A CA 1
ATOM 1029 C C . SER A 1 131 ? -6.067 -6.232 10.145 1.00 89.94 131 SER A C 1
ATOM 1031 O O . SER A 1 131 ? -5.009 -6.532 9.598 1.00 89.94 131 SER A O 1
ATOM 1033 N N . ASN A 1 132 ? -7.217 -6.148 9.468 1.00 92.81 132 ASN A N 1
ATOM 1034 C CA . ASN A 1 132 ? -7.291 -6.396 8.025 1.00 92.81 132 ASN A CA 1
ATOM 1035 C C . ASN A 1 132 ? -6.453 -5.390 7.221 1.00 92.81 132 ASN A C 1
ATOM 1037 O O . ASN A 1 132 ? -5.734 -5.793 6.311 1.00 92.81 132 ASN A O 1
ATOM 1041 N N . VAL A 1 133 ? -6.499 -4.101 7.570 1.00 93.88 133 VAL A N 1
ATOM 1042 C CA . VAL A 1 133 ? -5.676 -3.065 6.927 1.00 93.88 133 VAL A CA 1
ATOM 1043 C C . VAL A 1 133 ? -4.181 -3.347 7.128 1.00 93.88 133 VAL A C 1
ATOM 1045 O O . VAL A 1 133 ? -3.423 -3.283 6.163 1.00 93.88 133 VAL A O 1
ATOM 1048 N N . CYS A 1 134 ? -3.751 -3.752 8.328 1.00 92.88 134 CYS A N 1
ATOM 1049 C CA . CYS A 1 134 ? -2.359 -4.150 8.584 1.00 92.88 134 CYS A CA 1
ATOM 1050 C C . CYS A 1 134 ? -1.910 -5.343 7.721 1.00 92.88 134 CYS A C 1
ATOM 1052 O O . CYS A 1 134 ? -0.784 -5.364 7.216 1.00 92.88 134 CYS A O 1
ATOM 1054 N N . VAL A 1 135 ? -2.787 -6.333 7.527 1.00 94.31 135 VAL A N 1
ATOM 1055 C CA . VAL A 1 135 ? -2.516 -7.463 6.623 1.00 94.31 135 VAL A CA 1
ATOM 1056 C C . VAL A 1 135 ? -2.369 -6.965 5.185 1.00 94.31 135 VAL A C 1
ATOM 1058 O O . VAL A 1 135 ? -1.383 -7.289 4.530 1.00 94.31 135 VAL A O 1
ATOM 1061 N N . MET A 1 136 ? -3.273 -6.098 4.718 1.00 95.62 136 MET A N 1
ATOM 1062 C CA . MET A 1 136 ? -3.200 -5.528 3.368 1.00 95.62 136 MET A CA 1
ATOM 1063 C C . MET A 1 136 ? -1.921 -4.711 3.134 1.00 95.62 136 MET A C 1
ATOM 1065 O O . MET A 1 136 ? -1.342 -4.788 2.048 1.00 95.62 136 MET A O 1
ATOM 1069 N N . PHE A 1 137 ? -1.456 -3.955 4.134 1.00 95.94 137 PHE A N 1
ATOM 1070 C CA . PHE A 1 137 ? -0.158 -3.281 4.073 1.00 95.94 137 PHE A CA 1
ATOM 1071 C C . PHE A 1 137 ? 0.988 -4.280 3.927 1.00 95.94 137 PHE A C 1
ATOM 1073 O O . PHE A 1 137 ? 1.833 -4.113 3.048 1.00 95.94 137 PHE A O 1
ATOM 1080 N N . THR A 1 138 ? 1.003 -5.332 4.746 1.00 95.19 138 THR A N 1
ATOM 1081 C CA . THR A 1 138 ? 2.028 -6.383 4.688 1.00 95.19 138 THR A CA 1
ATOM 1082 C C . THR A 1 138 ? 2.071 -7.053 3.315 1.00 95.19 138 THR A C 1
ATOM 1084 O O . THR A 1 138 ? 3.137 -7.132 2.702 1.00 95.19 138 THR A O 1
ATOM 1087 N N . ASP A 1 139 ? 0.917 -7.458 2.789 1.00 95.81 139 ASP A N 1
ATOM 1088 C CA . ASP A 1 139 ? 0.818 -8.103 1.479 1.00 95.81 139 ASP A CA 1
ATOM 1089 C C . ASP A 1 139 ? 1.303 -7.185 0.355 1.00 95.81 139 ASP A C 1
ATOM 1091 O O . ASP A 1 139 ? 2.043 -7.608 -0.537 1.00 95.81 139 ASP A O 1
ATOM 1095 N N . LEU A 1 140 ? 0.911 -5.908 0.386 1.00 95.94 140 LEU A N 1
ATOM 1096 C CA . LEU A 1 140 ? 1.288 -4.973 -0.665 1.00 95.94 140 LEU A CA 1
ATOM 1097 C C . LEU A 1 140 ? 2.774 -4.593 -0.606 1.00 95.94 140 LEU A C 1
ATOM 1099 O O . LEU A 1 140 ? 3.381 -4.459 -1.669 1.00 95.94 140 LEU A O 1
ATOM 1103 N N . LYS A 1 141 ? 3.377 -4.488 0.588 1.00 95.31 141 LYS A N 1
ATOM 1104 C CA . LYS A 1 141 ? 4.836 -4.330 0.738 1.00 95.31 141 LYS A CA 1
ATOM 1105 C C . LYS A 1 141 ? 5.583 -5.485 0.089 1.00 95.31 141 LYS A C 1
ATOM 1107 O O . LYS A 1 141 ? 6.385 -5.241 -0.805 1.00 95.31 141 LYS A O 1
ATOM 1112 N N . ASN A 1 142 ? 5.219 -6.724 0.428 1.00 95.38 142 ASN A N 1
ATOM 1113 C CA . ASN A 1 142 ? 5.844 -7.918 -0.148 1.00 95.38 142 ASN A CA 1
ATOM 1114 C C . ASN A 1 142 ? 5.765 -7.908 -1.687 1.00 95.38 142 ASN A C 1
ATOM 1116 O O . ASN A 1 142 ? 6.760 -8.135 -2.371 1.00 95.38 142 ASN A O 1
ATOM 1120 N N . ARG A 1 143 ? 4.605 -7.542 -2.252 1.00 95.00 143 ARG A N 1
ATOM 1121 C CA . ARG A 1 143 ? 4.428 -7.428 -3.712 1.00 95.00 143 ARG A CA 1
ATOM 1122 C C . ARG A 1 143 ? 5.293 -6.343 -4.356 1.00 95.00 143 ARG A C 1
ATOM 1124 O O . ARG A 1 143 ? 5.638 -6.474 -5.534 1.00 95.00 143 ARG A O 1
ATOM 1131 N N . ILE A 1 144 ? 5.570 -5.249 -3.648 1.00 94.75 144 ILE A N 1
ATOM 1132 C CA . ILE A 1 144 ? 6.456 -4.183 -4.133 1.00 94.75 144 ILE A CA 1
ATOM 1133 C C . ILE A 1 144 ? 7.921 -4.604 -3.998 1.00 94.75 144 ILE A C 1
ATOM 1135 O O . ILE A 1 144 ? 8.687 -4.383 -4.933 1.00 94.75 144 ILE A O 1
ATOM 1139 N N . ASP A 1 145 ? 8.304 -5.260 -2.906 1.00 93.38 145 ASP A N 1
ATOM 1140 C CA . ASP A 1 145 ? 9.657 -5.790 -2.715 1.00 93.38 145 ASP A CA 1
ATOM 1141 C C . ASP A 1 145 ? 10.017 -6.833 -3.784 1.00 93.38 145 ASP A C 1
ATOM 1143 O O . ASP A 1 145 ? 11.107 -6.788 -4.370 1.00 93.38 145 ASP A O 1
ATOM 1147 N N . ASP A 1 146 ? 9.071 -7.710 -4.127 1.00 92.75 146 ASP A N 1
ATOM 1148 C CA . ASP A 1 146 ? 9.204 -8.655 -5.237 1.00 92.75 146 ASP A CA 1
ATOM 1149 C C . ASP A 1 146 ? 9.417 -7.928 -6.570 1.00 92.75 146 ASP A C 1
ATOM 1151 O O . ASP A 1 146 ? 10.302 -8.279 -7.356 1.00 92.75 146 ASP A O 1
ATOM 1155 N N . LEU A 1 147 ? 8.633 -6.876 -6.825 1.00 92.56 147 LEU A N 1
ATOM 1156 C CA . LEU A 1 147 ? 8.756 -6.064 -8.033 1.00 92.56 147 LEU A CA 1
ATOM 1157 C C . LEU A 1 147 ? 10.127 -5.384 -8.117 1.00 92.56 147 LEU A C 1
ATOM 1159 O O . LEU A 1 147 ? 10.778 -5.454 -9.158 1.00 92.56 147 LEU A O 1
ATOM 1163 N N . ILE A 1 148 ? 10.587 -4.763 -7.028 1.00 91.44 148 ILE A N 1
ATOM 1164 C CA . ILE A 1 148 ? 11.903 -4.116 -6.946 1.00 91.44 148 ILE A CA 1
ATOM 1165 C C . ILE A 1 148 ? 13.004 -5.141 -7.230 1.00 91.44 148 ILE A C 1
ATOM 1167 O O . ILE A 1 148 ? 13.893 -4.892 -8.047 1.00 91.44 148 ILE A O 1
ATOM 1171 N N . THR A 1 149 ? 12.920 -6.317 -6.609 1.00 90.31 149 THR A N 1
ATOM 1172 C CA . THR A 1 149 ? 13.889 -7.402 -6.799 1.00 90.31 149 THR A CA 1
ATOM 1173 C C . THR A 1 149 ? 13.937 -7.862 -8.258 1.00 90.31 149 THR A C 1
ATOM 1175 O O . THR A 1 149 ? 15.021 -8.020 -8.827 1.00 90.31 149 THR A O 1
ATOM 1178 N N . ASN A 1 150 ? 12.779 -8.035 -8.896 1.00 87.62 150 ASN A N 1
ATOM 1179 C CA . ASN A 1 150 ? 12.678 -8.506 -10.278 1.00 87.62 150 ASN A CA 1
ATOM 1180 C C . ASN A 1 150 ? 13.146 -7.463 -11.298 1.00 87.62 150 ASN A C 1
ATOM 1182 O O . ASN A 1 150 ? 13.863 -7.801 -12.247 1.00 87.62 150 ASN A O 1
ATOM 1186 N N . VAL A 1 151 ? 12.798 -6.192 -11.084 1.00 86.50 151 VAL A N 1
ATOM 1187 C CA . VAL A 1 151 ? 13.260 -5.087 -11.930 1.00 86.50 151 VAL A CA 1
ATOM 1188 C C . VAL A 1 151 ? 14.781 -4.958 -11.837 1.00 86.50 151 VAL A C 1
ATOM 1190 O O . VAL A 1 151 ? 15.441 -4.935 -12.874 1.00 86.50 151 VAL A O 1
ATOM 1193 N N . ASN A 1 152 ? 15.353 -5.001 -10.628 1.00 82.56 152 ASN A N 1
ATOM 1194 C CA . ASN A 1 152 ? 16.800 -4.900 -10.411 1.00 82.56 152 ASN A CA 1
ATOM 1195 C C . ASN A 1 152 ? 17.599 -6.048 -11.049 1.00 82.56 152 ASN A C 1
ATOM 1197 O O . ASN A 1 152 ? 18.686 -5.813 -11.571 1.00 82.56 152 ASN A O 1
ATOM 1201 N N . ARG A 1 153 ? 17.063 -7.276 -11.072 1.00 80.56 153 ARG A N 1
ATOM 1202 C CA . ARG A 1 153 ? 17.698 -8.413 -11.772 1.00 80.56 153 ARG A CA 1
ATOM 1203 C C . ARG A 1 153 ? 17.712 -8.268 -13.294 1.00 80.56 153 ARG A C 1
ATOM 1205 O O . ARG A 1 153 ? 18.527 -8.906 -13.950 1.00 80.56 153 ARG A O 1
ATOM 1212 N N . SER A 1 154 ? 16.792 -7.482 -13.847 1.00 70.25 154 SER A N 1
ATOM 1213 C CA . SER A 1 154 ? 16.585 -7.367 -15.295 1.00 70.25 154 SER A CA 1
ATOM 1214 C C . SER A 1 154 ? 17.405 -6.246 -15.937 1.00 70.25 154 SER A C 1
ATOM 1216 O O . SER A 1 154 ? 17.452 -6.155 -17.163 1.00 70.25 154 SER A O 1
ATOM 1218 N N . LEU A 1 155 ? 18.048 -5.388 -15.137 1.00 64.38 155 LEU A N 1
ATOM 1219 C CA . LEU A 1 155 ? 18.930 -4.352 -15.661 1.00 64.38 155 LEU A CA 1
ATOM 1220 C C . LEU A 1 155 ? 20.253 -4.980 -16.127 1.00 64.38 155 LEU A C 1
ATOM 1222 O O . LEU A 1 155 ? 20.914 -5.663 -15.340 1.00 64.38 155 LEU A O 1
ATOM 1226 N N . PRO A 1 156 ? 20.672 -4.753 -17.385 1.00 56.62 156 PRO A N 1
ATOM 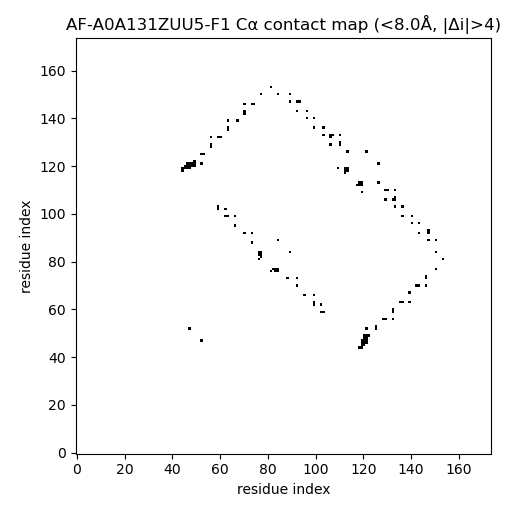1227 C CA . PRO A 1 156 ? 21.973 -5.206 -17.847 1.00 56.62 156 PRO A CA 1
ATOM 1228 C C . PRO A 1 156 ? 23.073 -4.545 -17.011 1.00 56.62 156 PRO A C 1
ATOM 1230 O O . PRO A 1 156 ? 23.080 -3.329 -16.811 1.00 56.62 156 PRO A O 1
ATOM 1233 N N . SER A 1 157 ? 24.010 -5.357 -16.516 1.00 50.84 157 SER A N 1
ATOM 1234 C CA . SER A 1 157 ? 25.185 -4.857 -15.803 1.00 50.84 157 SER A CA 1
ATOM 1235 C C . SER A 1 157 ? 25.966 -3.908 -16.727 1.00 50.84 157 SER A C 1
ATOM 1237 O O . SER A 1 157 ? 26.231 -4.286 -17.877 1.00 50.84 157 SER A O 1
ATOM 1239 N N . PRO A 1 158 ? 26.368 -2.707 -16.263 1.00 55.41 158 PRO A N 1
ATOM 1240 C CA . PRO A 1 158 ? 27.013 -1.686 -17.096 1.00 55.41 158 PRO A CA 1
ATOM 1241 C C . PRO A 1 158 ? 28.343 -2.124 -17.743 1.00 55.41 158 PRO A C 1
ATOM 1243 O O . PRO A 1 158 ? 28.863 -1.415 -18.597 1.00 55.41 158 PRO A O 1
ATOM 1246 N N . ASN A 1 159 ? 28.866 -3.308 -17.413 1.00 48.31 159 ASN A N 1
ATOM 1247 C CA . ASN A 1 159 ? 30.119 -3.843 -17.955 1.00 48.31 159 ASN A CA 1
ATOM 1248 C C . ASN A 1 159 ? 29.962 -4.769 -19.179 1.00 48.31 159 ASN A C 1
ATOM 1250 O O . ASN A 1 159 ? 30.933 -5.401 -19.580 1.00 48.31 159 ASN A O 1
ATOM 1254 N N . SER A 1 160 ? 28.776 -4.877 -19.785 1.00 46.62 160 SER A N 1
ATOM 1255 C CA . SER A 1 160 ? 28.525 -5.822 -20.895 1.00 46.62 160 SER A CA 1
ATOM 1256 C C . SER A 1 160 ? 28.588 -5.221 -22.311 1.00 46.62 160 SER A C 1
ATOM 1258 O O . SER A 1 160 ? 28.340 -5.926 -23.283 1.00 46.62 160 SER A O 1
ATOM 1260 N N . PHE A 1 161 ? 28.984 -3.950 -22.458 1.00 49.28 161 PHE A N 1
ATOM 1261 C CA . PHE A 1 161 ? 29.120 -3.275 -23.763 1.00 49.28 161 PHE A CA 1
ATOM 1262 C C . PHE A 1 161 ? 30.545 -3.227 -24.327 1.00 49.28 161 PHE A C 1
ATOM 1264 O O . PHE A 1 161 ? 30.817 -2.457 -25.246 1.00 49.28 161 PHE A O 1
ATOM 1271 N N . ASN A 1 162 ? 31.459 -4.047 -23.813 1.00 47.91 162 ASN A N 1
ATOM 1272 C CA . ASN A 1 162 ? 32.830 -4.081 -24.306 1.00 47.91 162 ASN A CA 1
ATOM 1273 C C . ASN A 1 162 ? 33.201 -5.483 -24.783 1.00 47.91 162 ASN A C 1
ATOM 1275 O O . ASN A 1 162 ? 33.998 -6.143 -24.138 1.00 47.91 162 ASN A O 1
ATOM 1279 N N . ASP A 1 163 ? 32.602 -5.931 -25.888 1.00 49.84 163 ASP A N 1
ATOM 1280 C CA . ASP A 1 163 ? 33.270 -6.851 -26.809 1.00 49.84 163 ASP A CA 1
ATOM 1281 C C . ASP A 1 163 ? 32.600 -6.845 -28.193 1.00 49.84 163 ASP A C 1
ATOM 1283 O O . ASP A 1 163 ? 31.382 -6.938 -28.329 1.00 49.84 163 ASP A O 1
ATOM 1287 N N . ASN A 1 164 ? 33.453 -6.763 -29.219 1.00 46.88 164 ASN A N 1
ATOM 1288 C CA . ASN A 1 164 ? 33.194 -6.875 -30.661 1.00 46.88 164 ASN A CA 1
ATOM 1289 C C . ASN A 1 164 ? 32.736 -5.628 -31.440 1.00 46.88 164 ASN A C 1
ATOM 1291 O O . ASN A 1 164 ? 31.764 -5.657 -32.192 1.00 46.88 164 ASN A O 1
ATOM 1295 N N . SER A 1 165 ? 33.585 -4.596 -31.441 1.00 41.50 165 SER A N 1
ATOM 1296 C CA . SER A 1 165 ? 33.861 -3.856 -32.683 1.00 41.50 165 SER A CA 1
ATOM 1297 C C . SER A 1 165 ? 34.969 -4.588 -33.453 1.00 41.50 165 SER A C 1
ATOM 1299 O O . SER A 1 165 ? 36.150 -4.273 -33.322 1.00 41.50 165 SER A O 1
ATOM 1301 N N . MET A 1 166 ? 34.608 -5.620 -34.225 1.00 47.47 166 MET A N 1
ATOM 1302 C CA . MET A 1 166 ? 35.498 -6.119 -35.277 1.00 47.47 166 MET A CA 1
ATOM 1303 C C . MET A 1 166 ? 35.355 -5.189 -36.481 1.00 47.47 166 MET A C 1
ATOM 1305 O O . MET A 1 166 ? 34.397 -5.260 -37.252 1.00 47.47 166 MET A O 1
ATOM 1309 N N . THR A 1 167 ? 36.327 -4.296 -36.622 1.00 45.53 167 THR A N 1
ATOM 1310 C CA . THR A 1 167 ? 36.591 -3.502 -37.817 1.00 45.53 167 THR A CA 1
ATOM 1311 C C . THR A 1 167 ? 36.764 -4.425 -39.023 1.00 45.53 167 THR A C 1
ATOM 1313 O O . THR A 1 167 ? 37.824 -5.001 -39.264 1.00 45.53 167 THR A O 1
ATOM 1316 N N . LYS A 1 168 ? 35.705 -4.575 -39.821 1.00 45.00 168 LYS A N 1
ATOM 1317 C CA . LYS A 1 168 ? 35.795 -5.217 -41.132 1.00 45.00 168 LYS A CA 1
ATOM 1318 C C . LYS A 1 168 ? 36.350 -4.195 -42.127 1.00 45.00 168 LYS A C 1
ATOM 1320 O O . LYS A 1 168 ? 35.601 -3.498 -42.804 1.00 45.00 168 LYS A O 1
ATOM 1325 N N . THR A 1 169 ? 37.676 -4.079 -42.174 1.00 52.75 169 THR A N 1
ATOM 1326 C CA . THR A 1 169 ? 38.400 -3.352 -43.224 1.00 52.75 169 THR A CA 1
ATOM 1327 C C . THR A 1 169 ? 38.094 -4.007 -44.569 1.00 52.75 169 THR A C 1
ATOM 1329 O O . THR A 1 169 ? 38.518 -5.130 -44.837 1.00 52.75 169 THR A O 1
ATOM 1332 N N . VAL A 1 170 ? 37.332 -3.319 -45.416 1.00 49.28 170 VAL A N 1
ATOM 1333 C CA . VAL A 1 170 ? 37.112 -3.716 -46.809 1.00 49.28 170 VAL A CA 1
ATOM 1334 C C . VAL A 1 170 ? 38.354 -3.308 -47.605 1.00 49.28 170 VAL A C 1
ATOM 1336 O O . VAL A 1 170 ? 38.565 -2.127 -47.861 1.00 49.28 170 VAL A O 1
ATOM 1339 N N . SER A 1 171 ? 39.191 -4.281 -47.980 1.00 44.38 171 SER A N 1
ATOM 1340 C CA . SER A 1 171 ? 40.178 -4.099 -49.053 1.00 44.38 171 SER A CA 1
ATOM 1341 C C . SER A 1 171 ? 39.432 -4.007 -50.380 1.00 44.38 171 SER A C 1
ATOM 1343 O O . SER A 1 171 ? 38.902 -5.006 -50.861 1.00 44.38 171 SER A O 1
ATOM 1345 N N . ILE A 1 172 ? 39.383 -2.811 -50.960 1.00 50.91 172 ILE A N 1
ATOM 1346 C CA . ILE A 1 172 ? 39.006 -2.618 -52.360 1.00 50.91 172 ILE A CA 1
ATOM 1347 C C . ILE A 1 172 ? 40.307 -2.686 -53.161 1.00 50.91 172 ILE A C 1
ATOM 1349 O O . ILE A 1 172 ? 41.113 -1.762 -53.120 1.00 50.91 172 ILE A O 1
ATOM 1353 N N . MET A 1 173 ? 40.527 -3.810 -53.841 1.00 43.56 173 MET A N 1
ATOM 1354 C CA . MET A 1 173 ? 41.432 -3.880 -54.985 1.00 43.56 173 MET A CA 1
ATOM 1355 C C . MET A 1 173 ? 40.624 -3.526 -56.232 1.00 43.56 173 MET A C 1
ATOM 1357 O O . MET A 1 173 ? 39.664 -4.233 -56.529 1.00 43.56 173 MET A O 1
ATOM 1361 N N . HIS A 1 174 ? 41.020 -2.460 -56.925 1.00 39.22 174 HIS A N 1
ATOM 1362 C CA . HIS A 1 174 ? 41.032 -2.328 -58.386 1.00 39.22 174 HIS A CA 1
ATOM 1363 C C . HIS A 1 174 ? 41.867 -1.106 -58.765 1.00 39.22 174 HIS A C 1
ATOM 1365 O O . HIS A 1 174 ? 41.625 -0.027 -58.179 1.00 39.22 174 HIS A O 1
#

Solvent-accessible surface area (backbone atoms only — not comparable to full-atom values): 11492 Å² total; per-residue (Å²): 135,90,82,90,84,86,91,89,80,92,86,83,90,86,89,85,81,90,81,85,81,80,91,75,90,76,92,80,84,87,80,95,74,88,79,96,66,83,73,82,79,75,67,78,78,66,63,50,51,59,68,56,49,52,49,51,53,50,52,50,50,52,51,49,52,55,48,49,56,51,52,54,50,50,53,50,42,49,71,77,42,51,90,73,64,45,75,68,54,52,52,48,55,51,50,51,50,53,50,49,60,60,68,42,50,70,53,53,57,50,50,51,36,56,74,70,69,46,91,59,53,59,59,74,80,52,52,59,51,52,54,50,50,53,49,53,51,52,54,51,48,52,58,48,54,51,48,53,54,55,55,62,72,68,55,80,64,91,80,74,83,79,80,81,88,76,82,79,78,78,84,83,86,132

Nearest PDB structures (foldseek):
  4egw-assembly1_B  TM=5.842E-01  e=2.276E+00  Methanocaldococcus jannaschii DSM 2661
  5aqh-assembly1_B  TM=3.413E-01  e=4.705E-01  Homo sapiens
  4pju-assembly1_A  TM=6.612E-01  e=5.860E+00  Homo sapiens
  2lrl-assembly1_A  TM=5.700E-01  e=6.176E+00  Escherichia coli K-12
  4ev6-assembly1_E  TM=4.444E-01  e=3.119E+00  Methanocaldococcus jannaschii DSM 2661

Organism: Sarcoptes scabiei (NCBI:txid52283)

Sequence (174 aa):
MSKRTTSSSSDSSSPSELSTPSLNEDLLEPSILTNNIPLPIISPKCSIHHQDAEASIADATDCLRMISGKTEWFHRKHHFCPHLVTGDDIKQITELHRKILLEELPFIELHDRLRNGLVVDIPKELQGRISNVCVMFTDLKNRIDDLITNVNRSLPSPNSFNDNSMTKTVSIMH